Protein AF-A0ABD1Z5Y9-F1 (afdb_monomer)

Radius of gyration: 12.48 Å; Cα contacts (8 Å, |Δi|>4): 107; chains: 1; bounding box: 28×24×38 Å

InterPro domains:
  IPR036866 Ribonuclease Z/Hydroxyacylglutathione hydrolase-like [G3DSA:3.60.15.10] (3-60)
  IPR036866 Ribonuclease Z/Hydroxyacylglutathione hydrolase-like [SSF56281] (3-54)
  IPR050698 RNA Processing Metallo-Beta-Lactamase [PTHR11203] (4-58)

Structure (mmCIF, N/CA/C/O backbone):
data_AF-A0ABD1Z5Y9-F1
#
_entry.id   AF-A0ABD1Z5Y9-F1
#
loop_
_atom_site.group_PDB
_atom_site.id
_atom_site.type_symbol
_atom_site.label_atom_id
_atom_site.label_alt_id
_atom_site.label_comp_id
_atom_site.label_asym_id
_atom_site.label_entity_id
_atom_site.label_seq_id
_atom_site.pdbx_PDB_ins_code
_atom_site.Cartn_x
_atom_site.Cart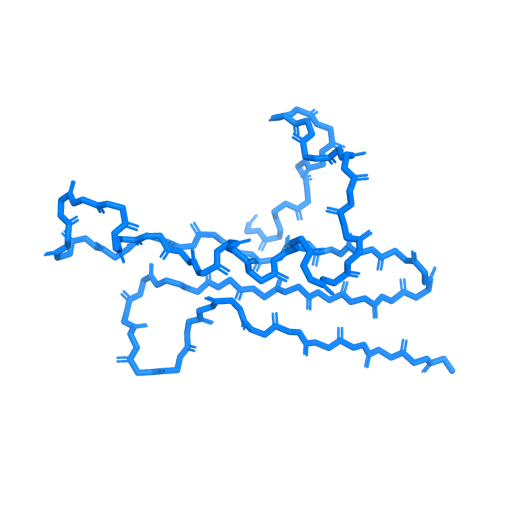n_y
_atom_site.Cartn_z
_atom_site.occupancy
_atom_site.B_iso_or_equiv
_atom_site.auth_seq_id
_atom_site.auth_comp_id
_atom_site.auth_asym_id
_atom_site.auth_atom_id
_atom_site.pdbx_PDB_model_num
ATOM 1 N N . MET A 1 1 ? -7.032 -4.200 22.061 1.00 67.62 1 MET A N 1
ATOM 2 C CA . MET A 1 1 ? -7.020 -3.280 20.902 1.00 67.62 1 MET A CA 1
ATOM 3 C C . MET A 1 1 ? -6.264 -3.962 19.774 1.00 67.62 1 MET A C 1
ATOM 5 O O . MET A 1 1 ? -5.125 -4.344 19.997 1.00 67.62 1 MET A O 1
ATOM 9 N N . LEU A 1 2 ? -6.903 -4.198 18.625 1.00 85.81 2 LEU A N 1
ATOM 10 C CA . LEU A 1 2 ? -6.283 -4.900 17.498 1.00 85.81 2 LEU A CA 1
ATOM 11 C C . LEU A 1 2 ? -5.686 -3.884 16.519 1.00 85.81 2 LEU A C 1
ATOM 13 O O . LEU A 1 2 ? -6.382 -2.959 16.101 1.00 85.81 2 LEU A O 1
ATOM 17 N N . ILE A 1 3 ? -4.415 -4.073 16.169 1.00 89.94 3 ILE A N 1
ATOM 18 C CA . ILE A 1 3 ? -3.742 -3.352 15.087 1.00 89.94 3 ILE A CA 1
ATOM 19 C C . ILE A 1 3 ? -3.605 -4.333 13.926 1.00 89.94 3 ILE A C 1
ATOM 21 O O . ILE A 1 3 ? -3.071 -5.428 14.104 1.00 89.94 3 ILE A O 1
ATOM 25 N N . LYS A 1 4 ? -4.108 -3.962 12.747 1.00 88.69 4 LYS A N 1
ATOM 26 C CA . LYS A 1 4 ? -3.979 -4.762 11.522 1.00 88.69 4 LYS A CA 1
ATOM 27 C C . LYS A 1 4 ? -3.122 -4.005 10.520 1.00 88.69 4 LYS A C 1
ATOM 29 O O . LYS A 1 4 ? -3.445 -2.870 10.194 1.00 88.69 4 LYS A O 1
ATOM 34 N N . CYS A 1 5 ? -2.089 -4.653 9.997 1.00 89.19 5 CYS A N 1
ATOM 35 C CA . CYS A 1 5 ? -1.222 -4.090 8.966 1.00 89.19 5 CYS A CA 1
ATOM 36 C C . CYS A 1 5 ? -1.400 -4.871 7.661 1.00 89.19 5 CYS A C 1
ATOM 38 O O . CYS A 1 5 ? -1.369 -6.101 7.667 1.00 89.19 5 CYS A O 1
ATOM 40 N N . VAL A 1 6 ? -1.589 -4.166 6.547 1.00 89.00 6 VAL A N 1
ATOM 41 C CA . VAL A 1 6 ? -1.707 -4.755 5.209 1.00 89.00 6 VAL A CA 1
ATOM 42 C C . VAL A 1 6 ? -0.711 -4.069 4.274 1.00 89.00 6 VAL A C 1
ATOM 44 O O . VAL A 1 6 ? -0.956 -2.929 3.875 1.00 89.00 6 VAL A O 1
ATOM 47 N N . PRO A 1 7 ? 0.409 -4.720 3.917 1.00 89.25 7 PRO A N 1
ATOM 48 C CA . PRO A 1 7 ? 1.328 -4.176 2.926 1.00 89.25 7 PRO A CA 1
ATOM 49 C C . PRO A 1 7 ? 0.678 -4.219 1.536 1.00 89.25 7 PRO A C 1
ATOM 51 O O . PRO A 1 7 ? 0.197 -5.263 1.091 1.00 89.25 7 PRO A O 1
ATOM 54 N N . LEU A 1 8 ? 0.651 -3.076 0.853 1.00 88.06 8 LEU A N 1
ATOM 55 C CA . LEU A 1 8 ? 0.218 -2.940 -0.544 1.00 88.06 8 LEU A CA 1
ATOM 56 C C . LEU A 1 8 ? 1.409 -2.928 -1.513 1.00 88.06 8 LEU A C 1
ATOM 58 O O . LEU A 1 8 ? 1.242 -3.151 -2.714 1.00 88.06 8 LEU A O 1
ATOM 62 N N . GLY A 1 9 ? 2.605 -2.710 -0.981 1.00 84.44 9 GLY A N 1
ATOM 63 C CA . GLY A 1 9 ? 3.885 -2.926 -1.633 1.00 84.44 9 GLY A CA 1
ATOM 64 C C . GLY A 1 9 ? 5.012 -2.889 -0.600 1.00 84.44 9 GLY A C 1
ATOM 65 O O . GLY A 1 9 ? 4.743 -2.912 0.601 1.00 84.44 9 GLY A O 1
ATOM 66 N N . ALA A 1 10 ? 6.260 -2.862 -1.069 1.00 72.75 10 ALA A N 1
ATOM 67 C CA . ALA A 1 10 ? 7.437 -3.361 -0.347 1.00 72.75 10 ALA A CA 1
ATOM 68 C C . ALA A 1 10 ? 7.400 -4.887 -0.111 1.00 72.75 10 ALA A C 1
ATOM 70 O O . ALA A 1 10 ? 6.344 -5.508 -0.001 1.00 72.75 10 ALA A O 1
ATOM 71 N N . GLY A 1 11 ? 8.584 -5.502 -0.108 1.00 68.25 11 GLY A N 1
ATOM 72 C CA . GLY A 1 11 ? 8.753 -6.958 -0.163 1.00 68.25 11 GLY A CA 1
ATOM 73 C C . GLY A 1 11 ? 9.295 -7.413 -1.517 1.00 68.25 11 GLY A C 1
ATOM 74 O O . GLY A 1 11 ? 8.576 -8.045 -2.279 1.00 68.25 11 GLY A O 1
ATOM 75 N N . GLN A 1 12 ? 10.571 -7.099 -1.776 1.00 71.44 12 GLN A N 1
ATOM 76 C CA . GLN A 1 12 ? 11.359 -7.387 -2.996 1.00 71.44 12 GLN A CA 1
ATOM 77 C C . GLN A 1 12 ? 11.274 -6.369 -4.151 1.00 71.44 12 GLN A C 1
ATOM 79 O O . GLN A 1 12 ? 12.090 -6.446 -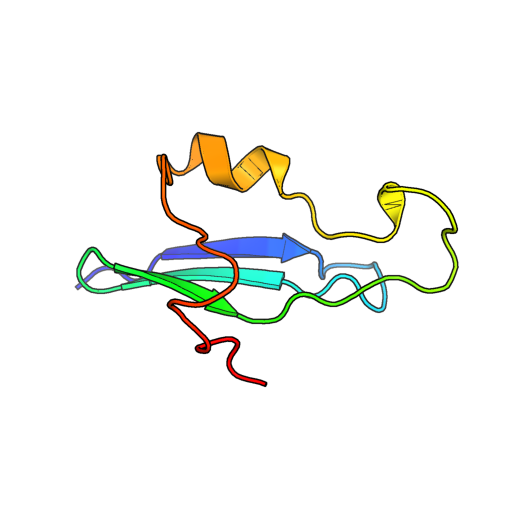5.061 1.00 71.44 12 GLN A O 1
ATOM 84 N N . ASP A 1 13 ? 10.383 -5.373 -4.095 1.00 75.56 13 ASP A N 1
ATOM 85 C CA . ASP A 1 13 ? 10.317 -4.280 -5.082 1.00 75.56 13 ASP A CA 1
ATOM 86 C C . ASP A 1 13 ? 10.781 -2.947 -4.467 1.00 75.56 13 ASP A C 1
ATOM 88 O O . ASP A 1 13 ? 10.271 -2.527 -3.422 1.00 75.56 13 ASP A O 1
ATOM 92 N N . VAL A 1 14 ? 11.705 -2.245 -5.136 1.00 81.62 14 VAL A N 1
ATOM 93 C CA . VAL A 1 14 ? 12.179 -0.915 -4.714 1.00 81.62 14 VAL A CA 1
ATOM 94 C C . VAL A 1 14 ? 11.189 0.161 -5.149 1.00 81.62 14 VAL A C 1
ATOM 96 O O . VAL A 1 14 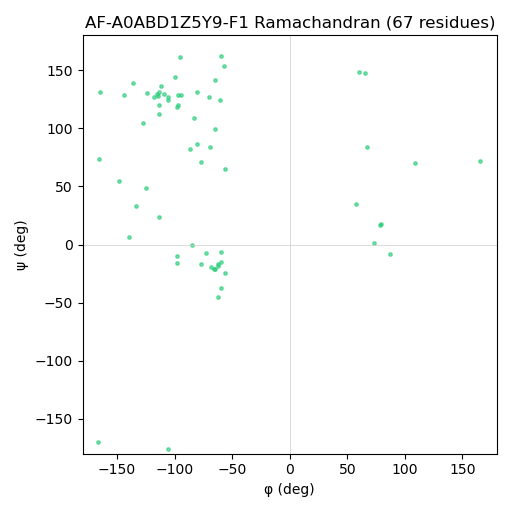? 10.775 0.228 -6.303 1.00 81.62 14 VAL A O 1
ATOM 99 N N . GLY A 1 15 ? 10.821 1.034 -4.216 1.00 83.44 15 GLY A N 1
ATOM 100 C CA . GLY A 1 15 ? 10.007 2.202 -4.519 1.00 83.44 15 GLY A CA 1
ATOM 101 C C . GLY A 1 15 ? 8.516 1.926 -4.662 1.00 83.44 15 GLY A C 1
ATOM 102 O O . GLY A 1 15 ? 7.852 2.770 -5.204 1.00 83.44 15 GLY A O 1
ATOM 103 N N . LYS A 1 16 ? 7.934 0.814 -4.201 1.00 88.00 16 LYS A N 1
ATOM 104 C CA . LYS A 1 16 ? 6.452 0.665 -4.134 1.00 88.00 16 LYS A CA 1
ATOM 105 C C . LYS A 1 16 ? 5.931 0.584 -2.707 1.00 88.00 16 LYS A C 1
ATOM 107 O O . LYS A 1 16 ? 4.916 -0.059 -2.454 1.00 88.00 16 LYS A O 1
ATOM 112 N N . SER A 1 17 ? 6.674 1.119 -1.751 1.00 88.25 17 SER A N 1
ATOM 113 C CA . SER A 1 17 ? 6.325 1.036 -0.340 1.00 88.25 17 SER A CA 1
ATOM 114 C C . SER A 1 17 ? 4.976 1.701 -0.080 1.00 88.25 17 SER A C 1
ATOM 116 O O . SER A 1 17 ? 4.725 2.834 -0.478 1.00 88.25 17 SER A O 1
ATOM 118 N N . CYS A 1 18 ? 4.069 0.934 0.519 1.00 89.56 18 CYS A N 1
ATOM 119 C CA . CYS A 1 18 ? 2.746 1.388 0.919 1.00 89.56 18 CYS A CA 1
ATOM 120 C C . CYS A 1 18 ? 2.158 0.360 1.882 1.00 89.56 18 CYS A C 1
ATOM 122 O O . CYS A 1 18 ? 2.164 -0.842 1.594 1.00 89.56 18 CYS A O 1
ATOM 124 N N . VAL A 1 19 ? 1.636 0.814 3.017 1.00 88.12 19 VAL A N 1
ATOM 125 C CA . VAL A 1 19 ? 1.004 -0.040 4.026 1.00 88.12 19 VAL A CA 1
ATOM 126 C C . VAL A 1 19 ? -0.286 0.596 4.530 1.00 88.12 19 VAL A C 1
ATOM 128 O O . VAL A 1 19 ? -0.356 1.798 4.774 1.00 88.12 19 VAL A O 1
ATOM 131 N N . ILE A 1 20 ? -1.322 -0.219 4.712 1.00 87.50 20 ILE A N 1
ATOM 132 C CA . ILE A 1 20 ? -2.540 0.172 5.422 1.00 87.50 20 ILE A CA 1
ATOM 133 C C . ILE A 1 20 ? -2.442 -0.312 6.860 1.00 87.50 20 ILE A C 1
ATOM 135 O O . ILE A 1 20 ? -2.219 -1.498 7.100 1.00 87.50 20 ILE A O 1
ATOM 139 N N . VAL A 1 21 ? -2.674 0.584 7.809 1.00 87.06 21 VAL A N 1
ATOM 140 C CA . VAL A 1 21 ? -2.780 0.271 9.230 1.00 87.06 21 VAL A CA 1
ATOM 141 C C . VAL A 1 21 ? -4.207 0.542 9.689 1.00 87.06 21 VAL A C 1
ATOM 143 O O . VAL A 1 21 ? -4.695 1.668 9.606 1.00 87.06 21 VAL A O 1
ATOM 146 N N . THR A 1 22 ? -4.883 -0.485 10.194 1.00 85.56 22 THR A N 1
ATOM 147 C CA . THR A 1 22 ? -6.176 -0.351 10.865 1.00 85.56 22 THR A CA 1
ATOM 148 C C . THR A 1 22 ? -5.956 -0.328 12.370 1.00 85.56 22 THR A C 1
ATOM 150 O O . THR A 1 22 ? -5.470 -1.304 12.946 1.00 85.56 22 THR A O 1
ATOM 153 N N . ILE A 1 23 ? -6.338 0.773 13.010 1.00 85.69 23 ILE A N 1
ATOM 154 C CA . ILE A 1 23 ? -6.184 0.9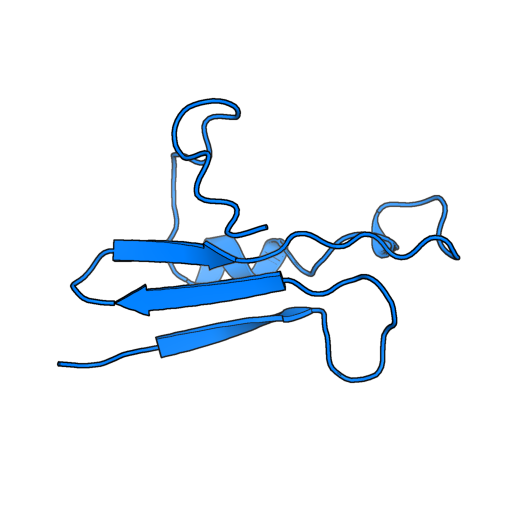91 14.447 1.00 85.69 23 ILE A CA 1
ATOM 155 C C . ILE A 1 23 ? -7.380 1.785 14.979 1.00 85.69 23 ILE A C 1
ATOM 157 O O . ILE A 1 23 ? -7.770 2.803 14.412 1.00 85.69 23 ILE A O 1
ATOM 161 N N . GLY A 1 24 ? -8.023 1.294 16.043 1.00 84.69 24 GLY A N 1
ATOM 162 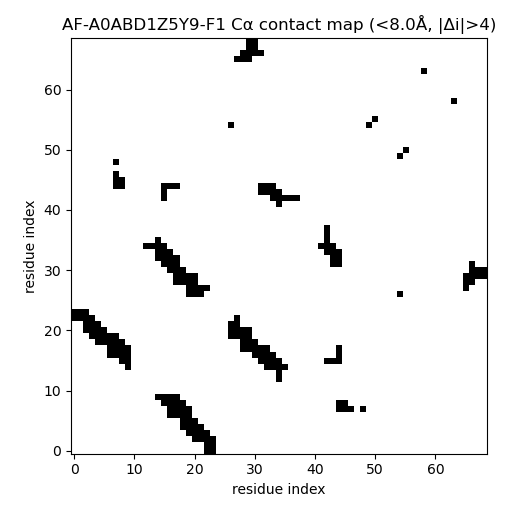C CA . GLY A 1 24 ? -9.184 1.973 16.641 1.00 84.69 24 GLY A CA 1
ATOM 163 C C . GLY A 1 24 ? -10.352 2.201 15.667 1.00 84.69 24 GLY A C 1
ATOM 164 O O . GLY A 1 24 ? -10.996 3.244 15.717 1.00 84.69 24 GLY A O 1
ATOM 165 N N . GLY A 1 25 ? -10.578 1.272 14.729 1.00 81.50 25 GLY A N 1
ATOM 166 C CA . GLY A 1 25 ? -11.612 1.393 13.690 1.00 81.50 25 GLY A CA 1
ATOM 167 C C . GLY A 1 25 ? -11.295 2.400 12.576 1.00 81.50 25 GLY A C 1
ATOM 168 O O . GLY A 1 25 ? -12.104 2.579 11.670 1.00 81.50 25 GLY A O 1
ATOM 169 N N . LYS A 1 26 ? -10.124 3.045 12.613 1.00 80.31 26 LYS A N 1
ATOM 170 C CA . LYS A 1 26 ? -9.637 3.948 11.566 1.00 80.31 26 LYS A CA 1
ATOM 171 C C . LYS A 1 26 ? -8.647 3.214 10.674 1.00 80.31 26 LYS A C 1
ATOM 173 O O . LYS A 1 26 ? -7.859 2.411 11.165 1.00 80.31 26 LYS A O 1
ATOM 178 N N . ASN A 1 27 ? -8.675 3.521 9.383 1.00 82.25 27 ASN A N 1
ATOM 179 C CA . ASN A 1 27 ? -7.700 3.037 8.411 1.00 82.25 27 ASN A CA 1
ATOM 180 C C . ASN A 1 27 ? -6.760 4.186 8.041 1.00 82.25 27 ASN A C 1
ATOM 182 O O . ASN A 1 27 ? -7.228 5.258 7.663 1.00 82.25 27 ASN A O 1
ATOM 186 N N . ILE A 1 28 ? -5.457 3.954 8.152 1.00 84.69 28 ILE A N 1
ATOM 187 C CA . ILE A 1 28 ? -4.394 4.908 7.828 1.00 84.69 28 ILE A CA 1
ATOM 188 C C . ILE A 1 28 ? -3.567 4.298 6.699 1.00 84.69 28 ILE A C 1
ATOM 190 O O . ILE A 1 28 ? -3.123 3.159 6.817 1.00 84.69 28 ILE A O 1
ATOM 194 N N . MET A 1 29 ? -3.376 5.035 5.607 1.00 84.56 29 MET A N 1
ATOM 195 C CA . MET A 1 29 ? -2.466 4.657 4.525 1.00 84.56 29 MET A CA 1
ATOM 196 C C . MET A 1 29 ? -1.140 5.378 4.743 1.00 84.56 29 MET A C 1
ATOM 198 O O . MET A 1 29 ? -1.115 6.603 4.796 1.00 84.56 29 MET A O 1
ATOM 202 N N . SER A 1 30 ? -0.061 4.619 4.898 1.00 84.12 30 SER A N 1
ATOM 203 C CA . SER A 1 30 ? 1.282 5.144 5.122 1.00 84.12 30 SER A CA 1
ATOM 204 C C . SER A 1 30 ? 2.176 4.776 3.949 1.00 84.12 30 SER A C 1
ATOM 206 O O . SER A 1 30 ? 2.257 3.599 3.589 1.00 84.12 30 SER A O 1
ATOM 208 N N . ASP A 1 31 ? 2.866 5.785 3.419 1.00 83.69 31 ASP A N 1
ATOM 209 C CA . ASP A 1 31 ? 3.669 5.737 2.194 1.00 83.69 31 ASP A CA 1
ATOM 210 C C . ASP A 1 31 ? 2.868 5.363 0.929 1.00 83.69 31 ASP A C 1
ATOM 212 O O . ASP A 1 31 ? 1.883 4.625 0.965 1.00 83.69 31 ASP A O 1
ATOM 216 N N . CYS A 1 32 ? 3.295 5.903 -0.204 1.00 82.00 32 CYS A N 1
ATOM 217 C CA . CYS A 1 32 ? 2.751 5.650 -1.534 1.00 82.00 32 CYS A CA 1
ATOM 218 C C . CYS A 1 32 ? 3.884 5.766 -2.561 1.00 82.00 32 CYS A C 1
ATOM 220 O O . CYS A 1 32 ? 3.808 6.548 -3.511 1.00 82.00 32 CYS A O 1
ATOM 222 N N . GLY A 1 33 ? 4.955 5.005 -2.344 1.00 84.12 33 GLY A N 1
ATOM 223 C CA . GLY A 1 33 ? 6.110 4.978 -3.228 1.00 84.12 33 GLY A CA 1
ATOM 224 C C . GLY A 1 33 ? 5.743 4.599 -4.665 1.00 84.12 33 GLY A C 1
ATOM 225 O O . GLY A 1 33 ? 4.776 3.875 -4.922 1.00 84.12 33 GLY A O 1
ATOM 226 N N . MET A 1 34 ? 6.565 5.063 -5.604 1.00 86.56 34 MET A N 1
ATOM 227 C CA . MET A 1 34 ? 6.474 4.716 -7.019 1.00 86.56 34 MET A CA 1
ATOM 228 C C . MET A 1 34 ? 7.776 4.119 -7.597 1.00 86.56 34 MET A C 1
ATOM 230 O O . MET A 1 34 ? 8.858 4.688 -7.454 1.00 86.56 34 MET A O 1
ATOM 234 N N . HIS A 1 35 ? 7.676 2.984 -8.297 1.00 88.06 35 HIS A N 1
ATOM 235 C CA . HIS A 1 35 ? 8.828 2.290 -8.882 1.00 88.06 35 HIS A CA 1
ATOM 236 C C . HIS A 1 35 ? 9.223 2.895 -10.231 1.00 88.06 35 H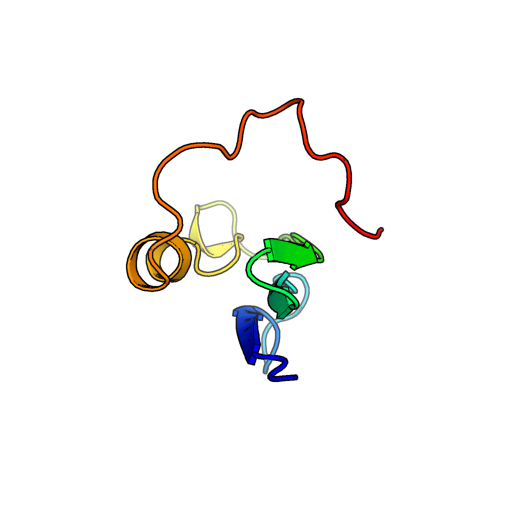IS A C 1
ATOM 238 O O . HIS A 1 35 ? 8.563 2.673 -11.246 1.00 88.06 35 HIS A O 1
ATOM 244 N N . MET A 1 36 ? 10.361 3.587 -10.262 1.00 83.94 36 MET A N 1
ATOM 245 C CA . MET A 1 36 ? 10.818 4.365 -11.423 1.00 83.94 36 MET A CA 1
ATOM 246 C C . MET A 1 36 ? 11.160 3.538 -12.673 1.00 83.94 36 MET A C 1
ATOM 248 O O . MET A 1 36 ? 11.141 4.071 -13.775 1.00 83.94 36 MET A O 1
ATOM 252 N N . GLY A 1 37 ? 11.445 2.240 -12.525 1.00 89.50 37 GLY A N 1
ATOM 253 C CA . GLY A 1 37 ? 11.711 1.340 -13.658 1.00 89.50 37 GLY A CA 1
ATOM 254 C C . GLY A 1 37 ? 10.484 0.950 -14.497 1.00 89.50 37 GLY A C 1
ATOM 255 O O . GLY A 1 37 ? 10.647 0.316 -15.534 1.00 89.50 37 GLY A O 1
ATOM 256 N N . TYR A 1 38 ? 9.269 1.311 -14.072 1.00 88.69 38 TYR A N 1
ATOM 257 C CA . TYR A 1 38 ? 8.041 1.083 -14.838 1.00 88.69 38 TYR A CA 1
ATOM 258 C C . TYR A 1 38 ? 7.462 2.421 -15.309 1.00 88.69 38 TYR A C 1
ATOM 260 O O . TYR A 1 38 ? 7.393 3.380 -14.541 1.00 88.69 38 TYR A O 1
ATOM 268 N N . GLN A 1 39 ? 7.021 2.476 -16.566 1.00 89.81 39 GLN A N 1
ATOM 269 C CA . GLN A 1 39 ? 6.346 3.654 -17.132 1.00 89.81 39 GLN A CA 1
ATOM 270 C C . GLN A 1 39 ? 4.817 3.531 -17.132 1.00 89.81 39 GLN A C 1
ATOM 272 O O . GLN A 1 39 ? 4.128 4.520 -17.358 1.00 89.81 39 GLN A O 1
ATOM 277 N N . ASP A 1 40 ? 4.301 2.340 -16.834 1.00 90.69 40 ASP A N 1
ATOM 278 C CA . ASP A 1 40 ? 2.876 2.037 -16.726 1.00 90.69 40 ASP A CA 1
ATOM 279 C C . ASP A 1 40 ? 2.438 1.876 -15.259 1.00 90.69 40 ASP A C 1
ATOM 281 O O . ASP A 1 40 ? 3.232 2.043 -14.327 1.00 90.69 40 ASP A O 1
ATOM 285 N N . ASP A 1 41 ? 1.172 1.512 -15.051 1.00 86.75 41 ASP A N 1
ATOM 286 C CA . ASP A 1 41 ? 0.540 1.389 -13.732 1.00 86.75 41 ASP A CA 1
ATOM 287 C C . ASP A 1 41 ? 1.208 0.373 -12.797 1.00 86.75 41 ASP A C 1
ATOM 289 O O . ASP A 1 41 ? 1.004 0.422 -11.580 1.00 86.75 41 ASP A O 1
ATOM 293 N N . ARG A 1 42 ? 2.071 -0.516 -13.312 1.00 87.62 42 ARG A N 1
ATOM 294 C CA . ARG A 1 42 ? 2.857 -1.429 -12.468 1.00 87.62 42 ARG A CA 1
ATOM 295 C C . ARG A 1 42 ? 3.803 -0.679 -11.540 1.00 87.62 42 ARG A C 1
ATOM 297 O O . ARG A 1 42 ? 4.285 -1.289 -10.586 1.00 87.62 42 ARG A O 1
ATOM 304 N N . ARG A 1 43 ? 4.083 0.607 -11.795 1.00 86.81 43 ARG A N 1
ATOM 305 C CA . ARG A 1 43 ? 4.895 1.474 -10.927 1.00 86.81 43 ARG A CA 1
ATOM 306 C C . ARG A 1 43 ? 4.265 1.727 -9.558 1.00 86.81 43 ARG A C 1
ATOM 308 O O . ARG A 1 43 ? 4.999 2.075 -8.639 1.00 86.81 43 ARG A O 1
ATOM 315 N N . TYR A 1 44 ? 2.954 1.554 -9.415 1.00 89.31 44 TYR A N 1
ATOM 316 C CA . TYR A 1 44 ? 2.225 1.879 -8.191 1.00 89.31 44 TYR A CA 1
ATOM 317 C C . TYR A 1 44 ? 2.046 0.667 -7.256 1.00 89.31 44 TYR A C 1
ATOM 319 O O . TYR A 1 44 ? 2.156 -0.485 -7.693 1.00 89.31 44 TYR A O 1
ATOM 327 N N . PRO A 1 45 ? 1.751 0.897 -5.962 1.00 88.88 45 PRO A N 1
ATOM 328 C CA . PRO A 1 45 ? 1.327 -0.151 -5.038 1.00 88.88 45 PRO A CA 1
ATOM 329 C C . PRO A 1 45 ? 0.041 -0.859 -5.491 1.00 88.88 45 PRO A C 1
ATOM 331 O O . PRO A 1 45 ? -0.739 -0.348 -6.297 1.00 88.88 45 PRO A O 1
ATOM 334 N N . LYS A 1 46 ? -0.230 -2.046 -4.936 1.00 87.31 46 LYS A N 1
ATOM 335 C CA . LYS A 1 46 ? -1.397 -2.868 -5.301 1.00 87.31 46 LYS A CA 1
ATOM 336 C C . LYS A 1 46 ? -2.700 -2.339 -4.684 1.00 87.31 46 LYS A C 1
ATOM 338 O O . LYS A 1 46 ? -3.302 -2.977 -3.820 1.00 87.31 46 LYS A O 1
ATOM 343 N N . PHE A 1 47 ? -3.186 -1.197 -5.170 1.00 83.75 47 PHE A N 1
ATOM 344 C CA . PHE A 1 47 ? -4.403 -0.544 -4.670 1.00 83.75 47 PHE A CA 1
ATOM 345 C C . PHE A 1 47 ? -5.686 -1.366 -4.840 1.00 83.75 47 PHE A C 1
ATOM 347 O O . PHE A 1 47 ? -6.655 -1.147 -4.117 1.00 83.75 47 PHE A O 1
ATOM 354 N N . SER A 1 48 ? -5.698 -2.372 -5.717 1.00 81.12 48 SER A N 1
ATOM 355 C CA . SER A 1 48 ? -6.827 -3.303 -5.851 1.00 81.12 48 SER A CA 1
ATOM 356 C C . SER A 1 48 ? -7.187 -4.012 -4.536 1.00 81.12 48 SER A C 1
ATOM 358 O O . SER A 1 48 ? -8.342 -4.391 -4.336 1.00 81.12 48 SER A O 1
ATOM 360 N N . PHE A 1 49 ? -6.239 -4.138 -3.602 1.00 78.88 49 PHE A N 1
ATOM 361 C CA . PHE A 1 49 ? -6.477 -4.713 -2.277 1.00 78.88 49 PHE A CA 1
ATOM 362 C C . PHE A 1 49 ? -7.189 -3.761 -1.306 1.00 78.88 49 PHE A C 1
ATOM 364 O O . PHE A 1 49 ? -7.770 -4.240 -0.338 1.00 78.88 49 PHE A O 1
ATOM 371 N N . VAL A 1 50 ? -7.229 -2.450 -1.571 1.00 79.69 50 VAL A N 1
ATOM 372 C CA . VAL A 1 50 ? -7.914 -1.455 -0.720 1.00 79.69 50 VAL A CA 1
ATOM 373 C C . VAL A 1 50 ? -9.419 -1.730 -0.657 1.00 79.69 50 VAL A C 1
ATOM 375 O O . VAL A 1 50 ? -9.998 -1.777 0.429 1.00 79.69 50 VAL A O 1
ATOM 378 N N . SER A 1 51 ? -10.036 -2.013 -1.808 1.00 70.50 51 SER A N 1
ATOM 379 C CA . SER A 1 51 ? -11.465 -2.353 -1.901 1.00 70.50 51 SER A CA 1
ATOM 380 C C . SER A 1 51 ? -11.831 -3.603 -1.086 1.00 70.50 51 SER A C 1
ATOM 382 O O . SER A 1 51 ? -12.853 -3.630 -0.405 1.00 70.50 51 SER A O 1
ATOM 384 N N . LYS A 1 52 ? -10.947 -4.611 -1.063 1.00 66.56 52 LYS A N 1
ATOM 385 C CA . LYS A 1 52 ? -11.134 -5.868 -0.315 1.00 66.56 52 LYS A CA 1
ATOM 386 C C . LYS A 1 52 ? -11.080 -5.686 1.204 1.00 66.56 52 LYS A C 1
ATOM 388 O O . LYS A 1 52 ? -11.561 -6.545 1.935 1.00 66.56 52 LYS A O 1
ATOM 393 N N . ILE A 1 53 ? -10.496 -4.589 1.686 1.00 66.44 53 ILE A N 1
ATOM 394 C CA . ILE A 1 53 ? -10.401 -4.266 3.119 1.00 66.44 53 ILE A CA 1
ATOM 395 C C . ILE A 1 53 ? -11.681 -3.547 3.602 1.00 66.44 53 ILE A C 1
ATOM 397 O O . ILE A 1 53 ? -11.810 -3.243 4.785 1.00 66.44 53 ILE A O 1
ATOM 401 N N . GLY A 1 54 ? -12.657 -3.307 2.714 1.00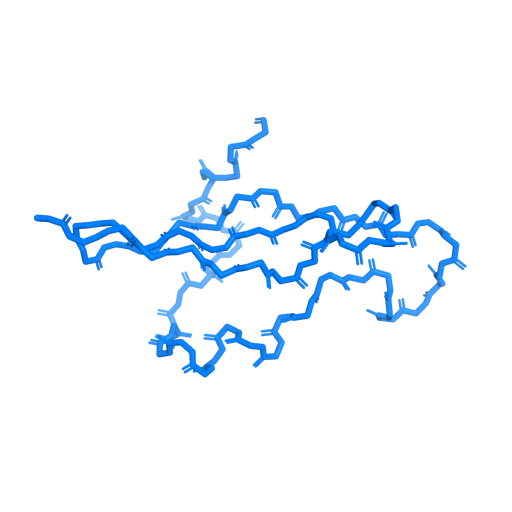 60.97 54 GLY A N 1
ATOM 402 C CA . GLY A 1 54 ? -13.892 -2.588 3.043 1.00 60.97 54 GLY A CA 1
ATOM 403 C C . GLY A 1 54 ? -13.705 -1.071 3.105 1.00 60.97 54 GLY A C 1
ATOM 404 O O . GLY A 1 54 ? -14.545 -0.362 3.654 1.00 60.97 54 GLY A O 1
ATOM 405 N N . ILE A 1 55 ? -12.608 -0.553 2.542 1.00 62.84 55 ILE A N 1
ATOM 406 C CA . ILE A 1 55 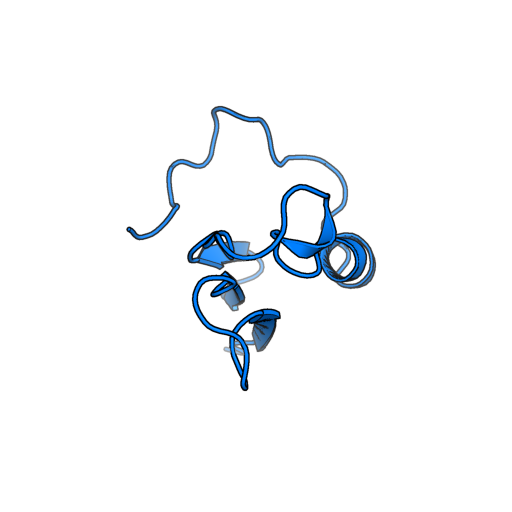? -12.364 0.884 2.402 1.00 62.84 55 ILE A CA 1
ATOM 407 C C . ILE A 1 55 ? -13.146 1.355 1.170 1.00 62.84 55 ILE A C 1
ATOM 409 O O . ILE A 1 55 ? -12.633 1.370 0.053 1.00 62.84 55 ILE A O 1
ATOM 413 N N . THR A 1 56 ? -14.418 1.694 1.370 1.00 50.53 56 THR A N 1
ATOM 414 C CA . THR A 1 56 ? -15.330 2.130 0.303 1.00 50.53 56 THR A CA 1
ATOM 415 C C . THR A 1 56 ? -15.670 3.600 0.555 1.00 50.53 56 THR A C 1
ATOM 417 O O . THR A 1 56 ? -16.296 3.927 1.554 1.00 50.53 56 THR A O 1
ATOM 420 N N . HIS A 1 57 ? -15.213 4.492 -0.328 1.00 42.53 57 HIS A N 1
ATOM 421 C CA . HIS A 1 57 ? -15.503 5.938 -0.348 1.00 42.53 57 HIS A CA 1
ATOM 422 C C . HIS A 1 57 ? -14.953 6.813 0.800 1.00 42.53 57 HIS A C 1
ATOM 424 O O . HIS A 1 57 ? -15.667 7.198 1.719 1.00 42.53 57 HIS A O 1
ATOM 430 N N . LYS A 1 58 ? -13.685 7.224 0.652 1.00 39.91 58 LYS A N 1
ATOM 431 C CA . LYS A 1 58 ? -13.153 8.606 0.776 1.00 39.91 58 LYS A CA 1
ATOM 432 C C . LYS A 1 58 ? -11.621 8.536 0.889 1.00 39.91 58 LYS A C 1
ATOM 434 O O . LYS A 1 58 ? -11.049 8.829 1.930 1.00 39.91 58 LYS A O 1
ATOM 439 N N . LEU A 1 59 ? -10.935 8.204 -0.204 1.00 44.75 59 LEU A N 1
ATOM 440 C CA . LEU A 1 59 ? -9.707 8.946 -0.485 1.00 44.75 59 LEU A CA 1
ATOM 441 C C . LEU A 1 59 ? -10.166 10.164 -1.279 1.00 44.75 59 LEU A C 1
ATOM 443 O O . LEU A 1 59 ? -10.214 10.138 -2.504 1.00 44.75 59 LEU A O 1
ATOM 447 N N . SER A 1 60 ? -10.632 11.205 -0.584 1.00 33.12 60 SER A N 1
ATOM 448 C CA . SER A 1 60 ? -10.636 12.504 -1.247 1.00 33.12 60 SER A CA 1
ATOM 449 C C . SER A 1 60 ? -9.156 12.855 -1.485 1.00 33.12 60 SER A C 1
ATOM 451 O O . SER A 1 60 ? -8.331 12.573 -0.609 1.00 33.12 60 SER A O 1
ATOM 453 N N . PRO A 1 61 ? -8.789 13.468 -2.618 1.00 39.69 61 PRO A N 1
ATOM 454 C CA . PRO A 1 61 ? -7.407 13.886 -2.868 1.00 39.69 61 PRO A CA 1
ATOM 455 C C . PRO A 1 61 ? -6.861 14.887 -1.828 1.00 39.69 61 PRO A C 1
ATOM 457 O O . PRO A 1 61 ? -5.691 15.241 -1.879 1.00 39.69 61 PRO A O 1
ATOM 460 N N . VAL A 1 62 ? -7.708 15.376 -0.909 1.00 34.97 62 VAL A N 1
ATOM 461 C CA . VAL A 1 62 ? -7.479 16.585 -0.103 1.00 34.97 62 VAL A CA 1
ATOM 462 C C . VAL A 1 62 ? -7.907 16.488 1.372 1.00 34.97 62 VAL A C 1
ATOM 464 O O . VAL A 1 62 ? -7.825 17.486 2.078 1.00 34.97 62 VAL A O 1
ATOM 467 N N . SER A 1 63 ? -8.333 15.334 1.903 1.00 34.84 63 SER A N 1
ATOM 468 C CA . SER A 1 63 ? -8.786 15.259 3.311 1.00 34.84 63 SER A CA 1
ATOM 469 C C . SER A 1 63 ? -8.241 14.089 4.121 1.00 34.84 63 SER A C 1
ATOM 471 O O . SER A 1 63 ? -8.936 13.577 4.996 1.00 34.84 63 SER A O 1
ATOM 473 N N . SER A 1 64 ? -7.010 13.673 3.843 1.00 38.59 64 SER A N 1
ATOM 474 C 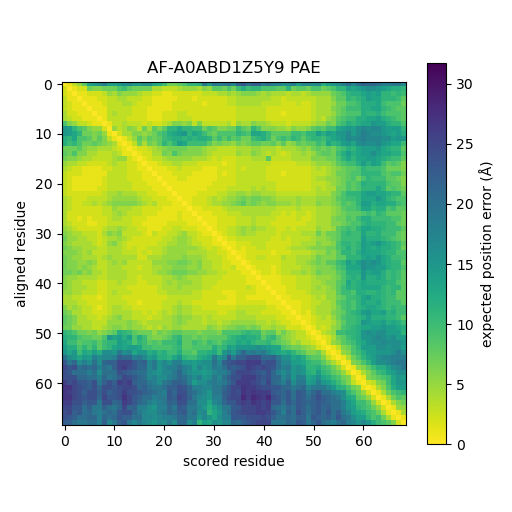CA . SER A 1 64 ? -6.089 13.093 4.828 1.00 38.59 64 SER A CA 1
ATOM 475 C C . SER A 1 64 ? -4.700 13.075 4.207 1.00 38.59 64 SER A C 1
ATOM 477 O O . SER A 1 64 ? -4.160 12.034 3.846 1.00 38.59 64 SER A O 1
ATOM 479 N N . LEU A 1 65 ? -4.121 14.272 4.123 1.00 38.38 65 LEU A N 1
ATOM 480 C CA . LEU A 1 65 ? -2.696 14.501 4.338 1.00 38.38 65 LEU A CA 1
ATOM 481 C C . LEU A 1 65 ? -2.320 13.970 5.739 1.00 38.38 65 LEU A C 1
ATOM 483 O O . LEU A 1 65 ? -2.033 14.709 6.668 1.00 38.38 65 LEU A O 1
ATOM 487 N N . LEU A 1 66 ? -2.443 12.660 5.909 1.00 41.94 66 LEU A N 1
ATOM 488 C CA . LEU A 1 66 ? -1.642 11.862 6.811 1.00 41.94 66 LEU A CA 1
ATOM 489 C C . LEU A 1 66 ? -1.044 10.751 5.944 1.00 41.94 66 LEU A C 1
ATOM 491 O O . LEU A 1 66 ? -1.113 9.570 6.261 1.00 41.94 66 LEU A O 1
ATOM 495 N N . ILE A 1 67 ? -0.484 11.162 4.803 1.00 43.16 67 ILE A N 1
ATOM 496 C CA . ILE A 1 67 ? 0.695 10.491 4.284 1.00 43.16 67 ILE A CA 1
ATOM 497 C C . ILE A 1 67 ? 1.731 10.801 5.363 1.00 43.16 67 ILE A C 1
ATOM 499 O O . ILE A 1 67 ? 2.181 11.938 5.451 1.00 43.16 67 ILE A O 1
ATOM 503 N N . ILE A 1 68 ? 1.994 9.869 6.283 1.00 40.09 68 ILE A N 1
ATOM 504 C CA . ILE A 1 68 ? 3.170 9.991 7.150 1.00 40.09 68 ILE A CA 1
ATOM 505 C C . ILE A 1 68 ? 4.369 9.765 6.227 1.00 40.09 68 ILE A C 1
ATOM 507 O O . ILE A 1 68 ? 4.824 8.640 6.037 1.00 40.09 68 ILE A O 1
ATOM 511 N N . THR A 1 69 ? 4.771 10.844 5.570 1.00 42.69 69 THR A N 1
ATOM 512 C CA . THR A 1 69 ? 6.091 11.121 5.018 1.00 42.69 69 THR A CA 1
ATOM 513 C C . THR A 1 69 ? 6.480 12.510 5.480 1.00 42.69 69 THR A C 1
ATOM 515 O O . THR A 1 69 ? 5.572 13.341 5.704 1.00 42.69 69 THR A O 1
#

Mean predicted aligned error: 8.19 Å

Solvent-accessible surface area (backbone atoms only — not comparable to full-atom values): 4294 Å² total; per-residue (Å²): 138,71,77,47,78,46,75,38,30,52,88,95,51,73,43,16,36,19,34,38,39,36,47,89,92,41,78,44,56,37,50,78,31,58,19,82,92,41,95,56,78,84,15,48,43,53,62,78,55,46,57,78,72,67,62,72,90,78,86,54,101,79,77,67,94,54,53,70,118

Organism: NCBI:txid41844

Nearest PDB structures (foldseek):
  2i7t-assembly1_A  TM=8.687E-01  e=1.055E-03  Homo sapiens
  2i7v-assembly1_A  TM=8.660E-01  e=1.362E-03  Homo sapiens
  8t1q-assembly1_A  TM=8.690E-01  e=1.874E-03  Homo sapiens
  6m8q-assembly1_A  TM=8.638E-01  e=1.649E-03  Homo sapiens
  6v4x-assembly1_H  TM=8.595E-01  e=2.269E-03  Homo sapiens

Foldseek 3Di:
DDKDKDFLDDDPAPFQGWIWIQDPNDIDIEDWGFRPVDPDPVRTGNCVCVVVVVVDDDPPVPPDPPNVD

Secondary structure (DSSP, 8-state):
--EEEEEEE-SS-TT--EEEEEETTEEEEE-----TT-SSGGGS--THHHHHTT--S---TTS------

pLDDT: mean 74.15, std 18.44, range [33.12, 90.69]

Sequence (69 aa):
MLIKCVPLGAGQDVGKSCVIVTIGGKNIMSDCGMHMGYQDDRRYPKFSFVSKIGITHKLSPVSSLLIIT